Protein AF-A0A7W0CAI1-F1 (afdb_monomer)

Radius of gyration: 24.37 Å; Cα contacts (8 Å, |Δi|>4): 22; chains: 1; bounding box: 45×49×60 Å

Mea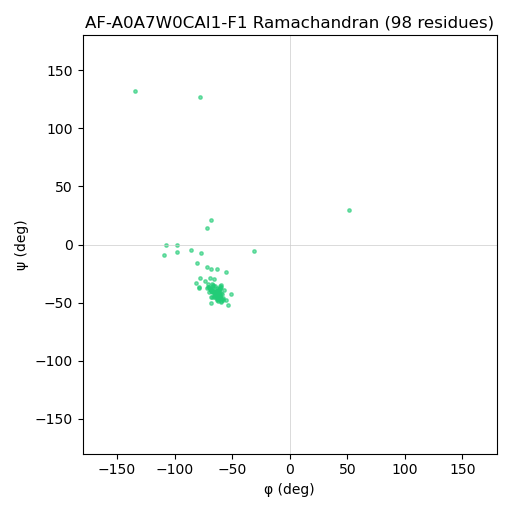n predicted aligned error: 16.18 Å

Structure (mmCIF, N/CA/C/O backbone):
data_AF-A0A7W0CAI1-F1
#
_entry.id   AF-A0A7W0CAI1-F1
#
loop_
_atom_site.group_PDB
_atom_site.id
_atom_site.type_symbol
_atom_site.label_atom_id
_atom_site.label_alt_id
_atom_site.label_comp_id
_atom_site.label_asym_id
_atom_site.label_entity_id
_atom_site.label_seq_id
_atom_site.pdbx_PDB_ins_code
_atom_site.Cartn_x
_atom_site.Cartn_y
_atom_site.Cartn_z
_atom_site.occupancy
_atom_site.B_iso_or_equiv
_atom_site.auth_seq_id
_atom_site.auth_comp_id
_atom_site.auth_asym_id
_atom_site.auth_atom_id
_atom_site.pdbx_PDB_model_num
ATOM 1 N N . MET A 1 1 ? 13.397 -21.579 -32.831 1.00 50.66 1 MET A N 1
ATOM 2 C CA . MET A 1 1 ? 12.556 -20.718 -31.961 1.00 50.66 1 MET A CA 1
ATOM 3 C C . MET A 1 1 ? 13.149 -20.378 -30.580 1.00 50.66 1 MET A C 1
ATOM 5 O O . MET A 1 1 ? 12.524 -19.613 -29.864 1.00 50.66 1 MET A O 1
ATOM 9 N N . LYS A 1 2 ? 14.339 -20.867 -30.179 1.00 55.28 2 LYS A N 1
ATOM 10 C CA . LYS A 1 2 ? 14.931 -20.545 -28.858 1.00 55.28 2 LYS A CA 1
ATOM 11 C C . LYS A 1 2 ? 15.589 -19.153 -28.768 1.00 55.28 2 LYS A C 1
ATOM 13 O O . LYS A 1 2 ? 15.579 -18.576 -27.690 1.00 55.28 2 LYS A O 1
ATOM 18 N N . ALA A 1 3 ? 16.097 -18.615 -29.882 1.00 59.16 3 ALA A N 1
ATOM 19 C CA . ALA A 1 3 ? 16.740 -17.295 -29.936 1.00 59.16 3 ALA A CA 1
ATOM 20 C C . ALA A 1 3 ? 15.800 -16.167 -29.467 1.00 59.16 3 ALA A C 1
ATOM 22 O O . ALA A 1 3 ? 16.122 -15.450 -28.530 1.00 59.16 3 ALA A O 1
ATOM 23 N N . ASN A 1 4 ? 14.566 -16.161 -29.979 1.00 78.31 4 ASN A N 1
ATOM 24 C CA . ASN A 1 4 ? 13.555 -15.151 -29.656 1.00 78.31 4 ASN A CA 1
ATOM 25 C C . ASN A 1 4 ? 13.184 -15.108 -28.156 1.00 78.31 4 ASN A C 1
ATOM 27 O O . ASN A 1 4 ? 12.954 -14.049 -27.585 1.00 78.31 4 ASN A O 1
ATOM 31 N N . ARG A 1 5 ? 13.162 -16.264 -27.470 1.00 84.44 5 ARG A N 1
ATOM 32 C CA . ARG A 1 5 ? 12.854 -16.316 -26.029 1.00 84.44 5 ARG A CA 1
ATOM 33 C C . ARG A 1 5 ? 13.977 -15.718 -25.180 1.00 84.44 5 ARG A C 1
ATOM 35 O O . ARG A 1 5 ? 13.686 -15.032 -24.208 1.00 84.44 5 ARG A O 1
ATOM 42 N N . ASN A 1 6 ? 15.232 -15.990 -25.529 1.00 86.19 6 ASN A N 1
ATOM 43 C CA . ASN A 1 6 ? 16.378 -15.436 -24.807 1.00 86.19 6 ASN A CA 1
ATOM 44 C C . ASN A 1 6 ? 16.530 -13.934 -25.077 1.00 86.19 6 ASN A C 1
ATOM 46 O O . ASN A 1 6 ? 16.829 -13.186 -24.156 1.00 86.19 6 ASN A O 1
ATOM 50 N N . GLU A 1 7 ? 16.247 -13.488 -26.301 1.00 87.69 7 GLU A N 1
ATOM 51 C CA . GLU A 1 7 ? 16.205 -12.067 -26.665 1.00 87.69 7 GLU A CA 1
ATOM 52 C C . GLU A 1 7 ? 15.135 -11.305 -25.867 1.00 87.69 7 GLU A C 1
ATOM 54 O O . GLU A 1 7 ? 15.428 -10.259 -25.297 1.00 87.69 7 GLU A O 1
ATOM 59 N N . LEU A 1 8 ? 13.929 -11.868 -25.725 1.00 88.31 8 LEU A N 1
ATOM 60 C CA . LEU A 1 8 ? 12.867 -11.306 -24.881 1.00 88.31 8 LEU A CA 1
ATOM 61 C C . LEU A 1 8 ? 13.264 -11.213 -23.402 1.00 88.31 8 LEU A C 1
ATOM 63 O O . LEU A 1 8 ? 12.991 -10.205 -22.755 1.00 88.31 8 LEU A O 1
ATOM 67 N N . ILE A 1 9 ? 13.907 -12.249 -22.859 1.00 92.56 9 ILE A N 1
ATOM 68 C CA . ILE A 1 9 ? 14.376 -12.247 -21.464 1.00 92.56 9 ILE A CA 1
ATOM 69 C C . ILE A 1 9 ? 15.443 -11.167 -21.259 1.00 92.56 9 ILE A C 1
ATOM 71 O O . ILE A 1 9 ? 15.395 -10.452 -20.260 1.00 92.56 9 ILE A O 1
ATOM 75 N N . ASN A 1 10 ? 16.362 -11.013 -22.213 1.00 92.25 10 ASN A N 1
ATOM 76 C CA . ASN A 1 10 ? 17.398 -9.987 -22.152 1.00 92.25 10 ASN A CA 1
ATOM 77 C C . ASN A 1 10 ? 16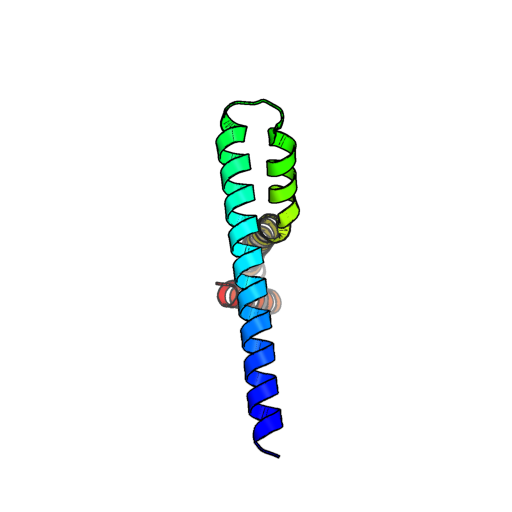.800 -8.577 -22.242 1.00 92.25 10 ASN A C 1
ATOM 79 O O . ASN A 1 10 ? 17.123 -7.745 -21.404 1.00 92.25 10 ASN A O 1
ATOM 83 N N . ALA A 1 11 ? 15.859 -8.334 -23.159 1.00 93.00 11 ALA A N 1
ATOM 84 C CA . ALA A 1 11 ? 15.190 -7.038 -23.294 1.00 93.00 11 ALA A CA 1
ATOM 85 C C . ALA A 1 11 ? 14.398 -6.644 -22.032 1.00 93.00 11 ALA A C 1
ATOM 87 O O . ALA A 1 11 ? 14.400 -5.486 -21.615 1.00 93.00 11 ALA A O 1
ATOM 88 N N . VAL A 1 12 ? 13.742 -7.611 -21.379 1.00 93.69 12 VAL A N 1
ATOM 89 C CA . VAL A 1 12 ? 13.091 -7.377 -20.079 1.00 93.69 12 VAL A CA 1
ATOM 90 C C . VAL A 1 12 ? 14.132 -7.096 -18.995 1.00 93.69 12 VAL A C 1
ATOM 92 O O . VAL A 1 12 ? 13.924 -6.201 -18.182 1.00 93.69 12 VAL A O 1
ATOM 95 N N . GLY A 1 13 ? 15.253 -7.823 -18.988 1.00 94.19 13 GLY A N 1
ATOM 96 C CA . GLY A 1 13 ? 16.363 -7.583 -18.066 1.00 94.19 13 GLY A CA 1
ATOM 97 C C . GLY A 1 13 ? 16.933 -6.168 -18.183 1.00 94.19 13 GLY A C 1
ATOM 98 O O . GLY A 1 13 ? 17.086 -5.487 -17.171 1.00 94.19 13 GLY A O 1
ATOM 99 N N . GLU A 1 14 ? 17.158 -5.701 -19.410 1.00 94.81 14 GLU A N 1
ATOM 100 C CA . GLU A 1 14 ? 17.619 -4.340 -19.711 1.00 94.81 14 GLU A CA 1
ATOM 101 C C . GLU A 1 14 ? 16.599 -3.292 -19.251 1.00 94.81 14 GLU A C 1
ATOM 103 O O . GLU A 1 14 ? 16.954 -2.364 -18.527 1.00 94.81 14 GLU A O 1
ATOM 108 N N . SER A 1 15 ? 15.313 -3.488 -19.556 1.00 92.31 15 SER A N 1
ATOM 109 C CA . SER A 1 15 ? 14.251 -2.574 -19.118 1.00 92.31 15 SER A CA 1
ATOM 110 C C . SER A 1 15 ? 14.141 -2.492 -17.591 1.00 92.31 15 SER A C 1
ATOM 112 O O . SER A 1 15 ? 14.002 -1.406 -17.025 1.00 92.31 15 SER A O 1
ATOM 114 N N . VAL A 1 16 ? 14.250 -3.626 -16.894 1.00 95.38 16 VAL A N 1
ATOM 115 C CA . VAL A 1 16 ? 14.253 -3.660 -15.424 1.00 95.38 16 VAL A CA 1
ATOM 116 C C . VAL A 1 16 ? 15.471 -2.924 -14.868 1.00 95.38 16 VAL A C 1
ATOM 118 O O . VAL A 1 16 ? 15.335 -2.170 -13.903 1.00 95.38 16 VAL A O 1
ATOM 121 N N . GLN A 1 17 ? 16.644 -3.096 -15.476 1.00 94.69 17 GLN A N 1
ATOM 122 C CA . GLN A 1 17 ? 17.870 -2.424 -15.051 1.00 94.69 17 GLN A CA 1
ATOM 123 C C . GLN A 1 17 ? 17.800 -0.904 -15.270 1.00 94.69 17 GLN A C 1
ATOM 125 O O . GLN A 1 17 ? 18.209 -0.130 -14.400 1.00 94.69 17 GLN A O 1
ATOM 130 N N . GLU A 1 18 ? 17.232 -0.461 -16.390 1.00 91.31 18 GLU A N 1
ATOM 131 C CA . GLU A 1 18 ? 16.974 0.956 -16.657 1.00 91.31 18 GLU A CA 1
ATOM 132 C C . GLU A 1 18 ? 16.009 1.554 -15.630 1.00 91.31 18 GLU A C 1
ATOM 134 O O . GLU A 1 18 ? 16.292 2.607 -15.051 1.00 91.31 18 GLU A O 1
ATOM 139 N N . LEU A 1 19 ? 14.910 0.855 -15.332 1.00 93.56 19 LEU A N 1
ATOM 140 C CA . LEU A 1 19 ? 13.950 1.279 -14.314 1.00 93.56 19 LEU A CA 1
ATOM 141 C C . LEU A 1 19 ? 14.599 1.385 -12.931 1.00 93.56 19 LEU A C 1
ATOM 143 O O . LEU A 1 19 ? 14.393 2.384 -12.239 1.00 93.56 19 LEU A O 1
ATOM 147 N N . GLN A 1 20 ? 15.420 0.406 -12.541 1.00 92.31 20 GLN A N 1
ATOM 148 C CA . GLN A 1 20 ? 16.175 0.449 -11.285 1.00 92.31 20 GLN A CA 1
ATOM 149 C C . GLN A 1 20 ? 17.102 1.669 -11.230 1.00 92.31 20 GLN A C 1
ATOM 151 O O . GLN A 1 20 ? 17.064 2.428 -10.262 1.00 92.31 20 GLN A O 1
ATOM 156 N N . CYS A 1 21 ? 17.856 1.931 -12.300 1.00 89.75 21 CYS A N 1
ATOM 157 C CA . CYS A 1 21 ? 18.741 3.093 -12.385 1.00 89.75 21 CYS A CA 1
ATOM 158 C C . CYS A 1 21 ? 17.969 4.421 -12.277 1.00 89.75 21 CYS A C 1
ATOM 160 O O . CYS A 1 21 ? 18.382 5.343 -11.562 1.00 89.75 21 CYS A O 1
ATOM 162 N N . CYS A 1 22 ? 16.816 4.517 -12.943 1.00 88.56 22 CYS A N 1
ATOM 163 C CA . CYS A 1 22 ? 15.924 5.669 -12.852 1.00 88.56 22 CYS A CA 1
ATOM 164 C C . CYS A 1 22 ? 15.413 5.889 -11.422 1.00 88.56 22 CYS A C 1
ATOM 166 O O . CYS A 1 22 ? 15.450 7.022 -10.929 1.00 88.56 22 CYS A O 1
ATOM 168 N N . ILE A 1 23 ? 14.984 4.824 -10.742 1.00 88.75 23 ILE A N 1
ATOM 169 C CA . ILE A 1 23 ? 14.521 4.874 -9.349 1.00 88.75 23 ILE A CA 1
ATOM 170 C C . ILE A 1 23 ? 15.653 5.330 -8.424 1.00 88.75 23 ILE A C 1
ATOM 172 O O . ILE A 1 23 ? 15.460 6.251 -7.629 1.00 88.75 23 ILE A O 1
ATOM 176 N N . ASP A 1 24 ? 16.851 4.765 -8.564 1.00 85.25 24 ASP A N 1
ATOM 177 C CA . ASP A 1 24 ? 18.007 5.120 -7.734 1.00 85.25 24 ASP A CA 1
ATOM 178 C C . ASP A 1 24 ? 18.458 6.566 -7.944 1.00 85.25 24 ASP A C 1
ATOM 180 O O . ASP A 1 24 ? 18.874 7.256 -7.005 1.00 85.25 24 ASP A O 1
ATOM 184 N N . ARG A 1 25 ? 18.366 7.066 -9.178 1.00 83.44 25 ARG A N 1
ATOM 185 C CA . ARG A 1 25 ? 18.600 8.480 -9.479 1.00 83.44 25 ARG A CA 1
ATOM 186 C C . ARG A 1 25 ? 17.557 9.360 -8.801 1.00 83.44 25 ARG A C 1
ATOM 188 O O . ARG A 1 25 ? 17.928 10.356 -8.183 1.00 83.44 25 ARG A O 1
ATOM 195 N N . HIS A 1 26 ? 16.279 8.998 -8.886 1.00 84.81 26 HIS A N 1
ATOM 196 C CA . HIS A 1 26 ? 15.212 9.761 -8.247 1.00 84.81 26 HIS A CA 1
ATOM 197 C C . HIS A 1 26 ? 15.374 9.777 -6.723 1.00 84.81 26 HIS A C 1
ATOM 199 O O . HIS A 1 26 ? 15.322 10.842 -6.113 1.00 84.81 26 HIS A O 1
ATOM 205 N N . ARG A 1 27 ? 15.697 8.628 -6.116 1.00 81.25 27 ARG A N 1
ATOM 206 C CA . ARG A 1 27 ? 15.996 8.506 -4.683 1.00 81.25 27 ARG A CA 1
ATOM 207 C C . ARG A 1 27 ? 17.124 9.446 -4.256 1.00 81.25 27 ARG A C 1
ATOM 209 O O . ARG A 1 27 ? 16.975 10.152 -3.263 1.00 81.25 27 ARG A O 1
ATOM 216 N N . ARG A 1 28 ? 18.233 9.482 -5.003 1.00 77.44 28 ARG A N 1
ATOM 217 C CA . ARG A 1 28 ? 19.370 10.374 -4.710 1.00 77.44 28 ARG A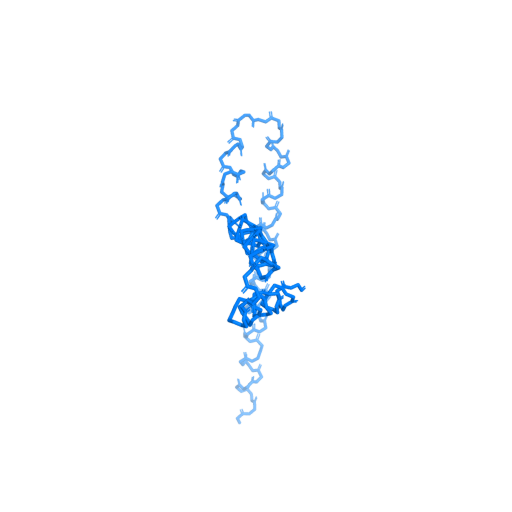 CA 1
ATOM 218 C C . ARG A 1 28 ? 19.011 11.850 -4.853 1.00 77.44 28 ARG A C 1
ATOM 220 O O . ARG A 1 28 ? 19.412 12.644 -4.012 1.00 77.44 28 ARG A O 1
ATOM 227 N N . LEU A 1 29 ? 18.244 12.213 -5.882 1.00 80.62 29 LEU A N 1
ATOM 228 C CA . LEU A 1 29 ? 17.776 13.589 -6.070 1.00 80.62 29 LEU A CA 1
ATOM 229 C C . LEU A 1 29 ? 16.864 14.032 -4.924 1.00 80.62 29 LEU A C 1
ATOM 231 O O . LEU A 1 29 ? 17.060 15.112 -4.380 1.00 80.62 29 LEU A O 1
ATOM 235 N N . VAL A 1 30 ? 15.913 13.186 -4.522 1.00 82.38 30 VAL A N 1
ATOM 236 C CA . VAL A 1 30 ? 15.024 13.469 -3.388 1.00 82.38 30 VAL A CA 1
ATOM 237 C C . VAL A 1 30 ? 15.824 13.601 -2.092 1.00 82.38 30 VAL A C 1
ATOM 239 O O . VAL A 1 30 ? 15.615 14.565 -1.364 1.00 82.38 30 VAL A O 1
ATOM 242 N N . ALA A 1 31 ? 16.780 12.704 -1.826 1.00 78.94 31 ALA A N 1
ATOM 243 C CA . ALA A 1 31 ? 17.648 12.801 -0.651 1.00 78.94 31 ALA A CA 1
ATOM 244 C C . ALA A 1 31 ? 18.454 14.111 -0.636 1.00 78.94 31 ALA A C 1
ATOM 246 O O . ALA A 1 31 ? 18.407 14.839 0.349 1.00 78.94 31 ALA A O 1
ATOM 247 N N . ALA A 1 32 ? 19.096 14.471 -1.751 1.00 74.56 32 ALA A N 1
ATOM 248 C CA . ALA A 1 32 ? 19.868 15.708 -1.860 1.00 74.56 32 ALA A CA 1
ATOM 249 C C . ALA A 1 32 ? 19.001 16.969 -1.692 1.00 74.56 32 ALA A C 1
ATOM 251 O O . ALA A 1 32 ? 19.435 17.939 -1.075 1.00 74.56 32 ALA A O 1
ATOM 252 N N . VAL A 1 33 ? 17.770 16.967 -2.215 1.00 74.00 33 VAL A N 1
ATOM 253 C CA . VAL A 1 33 ? 16.815 18.075 -2.040 1.00 74.00 33 VAL A CA 1
ATOM 254 C C . VAL A 1 33 ? 16.344 18.182 -0.589 1.00 74.00 33 VAL A C 1
ATOM 256 O O . VAL A 1 33 ? 16.208 19.292 -0.079 1.00 74.00 33 VAL A O 1
ATOM 259 N N . LEU A 1 34 ? 16.116 17.055 0.090 1.00 73.00 34 LEU A N 1
ATOM 260 C CA . LEU A 1 34 ? 15.749 17.039 1.508 1.00 73.00 34 LEU A CA 1
ATOM 261 C C . LEU A 1 34 ? 16.911 17.503 2.401 1.00 73.00 34 LEU A C 1
ATOM 263 O O . LEU A 1 34 ? 16.685 18.282 3.323 1.00 73.00 34 LEU A O 1
ATOM 267 N N . GLU A 1 35 ? 18.145 17.095 2.099 1.00 70.31 35 GLU A N 1
ATOM 268 C CA . GLU A 1 35 ? 19.356 17.512 2.822 1.00 70.31 35 GLU A CA 1
ATOM 269 C C . GLU A 1 35 ? 19.660 19.005 2.627 1.00 70.31 35 GLU A C 1
ATOM 271 O O . GLU A 1 35 ? 19.890 19.721 3.598 1.00 70.31 35 GLU A O 1
ATOM 276 N N . GLN A 1 36 ? 19.585 19.517 1.393 1.00 63.50 36 GLN A N 1
ATOM 277 C CA . GLN A 1 36 ? 19.766 20.951 1.104 1.00 63.50 36 GLN A CA 1
ATOM 278 C C . GLN A 1 36 ? 18.588 21.809 1.586 1.00 63.50 36 GLN A C 1
ATOM 280 O O . GLN A 1 36 ? 18.704 23.029 1.728 1.00 63.50 36 GLN A O 1
ATOM 285 N N . GLY A 1 37 ? 17.439 21.176 1.809 1.00 56.97 37 GLY A N 1
ATOM 286 C CA . GLY A 1 37 ? 16.212 21.799 2.267 1.00 56.97 37 GLY A CA 1
ATOM 287 C C . GLY A 1 37 ? 16.126 22.054 3.763 1.00 56.97 37 GLY A C 1
ATOM 288 O O . GLY A 1 37 ? 15.294 22.856 4.182 1.00 56.97 37 GLY A O 1
ATOM 289 N N . ALA A 1 38 ? 16.995 21.419 4.554 1.00 53.34 38 ALA A N 1
ATOM 290 C CA . ALA A 1 38 ? 17.082 21.646 5.994 1.00 53.34 38 ALA A CA 1
ATOM 291 C C . ALA A 1 38 ? 17.497 23.091 6.348 1.00 53.34 38 ALA A C 1
ATOM 293 O O . ALA A 1 38 ? 17.169 23.558 7.434 1.00 53.34 38 ALA A O 1
ATOM 294 N N . ASP A 1 39 ? 18.131 23.815 5.415 1.00 54.53 39 ASP A N 1
ATOM 295 C CA . ASP A 1 39 ? 18.643 25.181 5.617 1.00 54.53 39 ASP A CA 1
ATOM 296 C C . ASP A 1 39 ? 17.832 26.287 4.904 1.00 54.53 39 ASP A C 1
ATOM 298 O O . ASP A 1 39 ? 18.176 27.468 5.006 1.00 54.53 39 ASP A O 1
ATOM 302 N N . LYS A 1 40 ? 16.754 25.966 4.163 1.00 56.44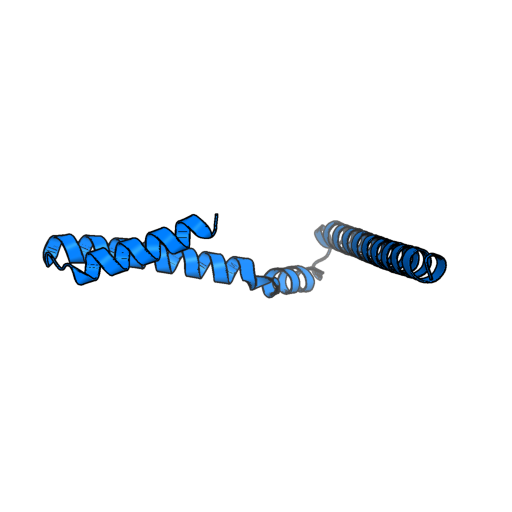 40 LYS A N 1
ATOM 303 C CA . LYS A 1 40 ? 15.970 26.973 3.408 1.00 56.44 40 LYS A CA 1
ATOM 304 C C . LYS A 1 40 ? 14.448 26.815 3.573 1.00 56.44 40 LYS A C 1
ATOM 306 O O . LYS A 1 40 ? 13.913 25.737 3.319 1.00 56.44 40 LYS A O 1
ATOM 311 N N . PRO A 1 41 ? 13.698 27.902 3.855 1.00 53.59 41 PRO A N 1
ATOM 312 C CA . PRO A 1 41 ? 12.270 27.861 4.216 1.00 53.59 41 PRO A CA 1
ATOM 313 C C . PRO A 1 41 ? 11.286 27.508 3.073 1.00 53.59 41 PRO A C 1
ATOM 315 O O . PRO A 1 41 ? 10.082 27.689 3.221 1.00 53.59 41 PRO A O 1
ATOM 318 N N . GLY A 1 42 ? 11.755 26.985 1.933 1.00 57.03 42 GLY A N 1
ATOM 319 C CA . GLY A 1 42 ? 10.918 26.603 0.782 1.00 57.03 42 GLY A CA 1
ATOM 320 C C . GLY A 1 42 ? 10.554 25.112 0.696 1.00 57.03 42 GLY A C 1
ATOM 321 O O . GLY A 1 42 ? 9.758 24.722 -0.157 1.00 57.03 42 GLY A O 1
ATOM 322 N N . VAL A 1 43 ? 11.118 24.261 1.561 1.00 53.88 43 VAL A N 1
ATOM 323 C CA . VAL A 1 43 ? 11.038 22.786 1.435 1.00 53.88 43 VAL A CA 1
ATOM 324 C C . VAL A 1 43 ? 9.777 22.173 2.057 1.00 53.88 43 VAL A C 1
ATOM 326 O O . VAL A 1 43 ? 9.464 21.006 1.819 1.00 53.88 43 VAL A O 1
ATOM 329 N N . GLY A 1 44 ? 8.946 22.985 2.719 1.00 54.62 44 GLY A N 1
ATOM 330 C CA . GLY A 1 44 ? 7.625 22.564 3.204 1.00 54.62 44 GLY A CA 1
ATOM 331 C C . GLY A 1 44 ? 6.704 21.995 2.109 1.00 54.62 44 GLY A C 1
ATOM 332 O O . GLY A 1 44 ? 5.839 21.172 2.400 1.00 54.62 44 GLY A O 1
ATOM 333 N N . HIS A 1 45 ? 6.919 22.352 0.836 1.00 55.91 45 HIS A N 1
ATOM 334 C CA . HIS A 1 45 ? 6.147 21.813 -0.290 1.00 55.91 45 HIS A CA 1
ATOM 335 C C . HIS A 1 45 ? 6.453 20.341 -0.611 1.00 55.91 45 HIS A C 1
ATOM 337 O O . HIS A 1 45 ? 5.539 19.605 -0.982 1.00 55.91 45 HIS A O 1
ATOM 343 N N . PHE A 1 46 ? 7.697 19.887 -0.435 1.00 56.19 46 PHE A N 1
ATOM 344 C CA . PHE A 1 46 ? 8.067 18.488 -0.685 1.00 56.19 46 PHE A CA 1
ATOM 345 C C . PHE A 1 46 ? 7.651 17.574 0.464 1.00 56.19 46 PHE A C 1
ATOM 347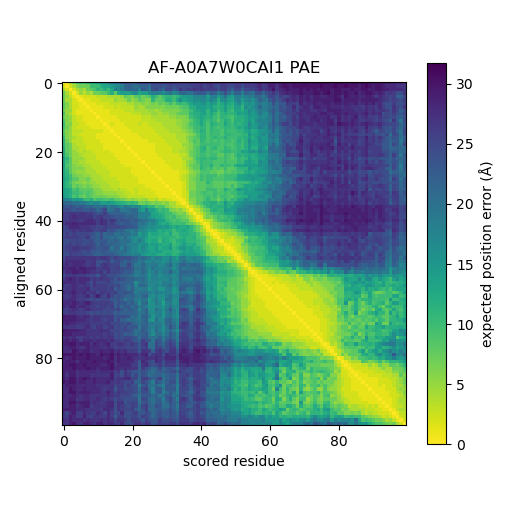 O O . PHE A 1 46 ? 7.147 16.481 0.212 1.00 56.19 46 PHE A O 1
ATOM 354 N N . SER A 1 47 ? 7.753 18.046 1.710 1.00 55.19 47 SER A N 1
ATOM 355 C CA . SER A 1 47 ? 7.183 17.337 2.862 1.00 55.19 47 SER A CA 1
ATOM 356 C C . SER A 1 47 ? 5.680 17.116 2.690 1.00 55.19 47 SER A C 1
ATOM 358 O O . SER A 1 47 ? 5.195 16.019 2.943 1.00 55.19 47 SER A O 1
ATOM 360 N N . ARG A 1 48 ? 4.951 18.097 2.141 1.00 54.75 48 ARG A N 1
ATOM 361 C CA . ARG A 1 48 ? 3.519 17.959 1.833 1.00 54.75 48 ARG A CA 1
ATOM 362 C C . ARG A 1 48 ? 3.233 16.944 0.719 1.00 54.75 48 ARG A C 1
ATOM 364 O O . ARG A 1 48 ? 2.226 16.251 0.776 1.00 54.75 48 ARG A O 1
ATOM 371 N N . LEU A 1 49 ? 4.103 16.823 -0.286 1.00 54.78 49 LEU A N 1
ATOM 372 C CA . LEU A 1 49 ? 3.988 15.783 -1.322 1.00 54.78 49 LEU A CA 1
ATOM 373 C C . LEU A 1 49 ? 4.282 14.381 -0.762 1.00 54.78 49 LEU A C 1
ATOM 375 O O . LEU A 1 49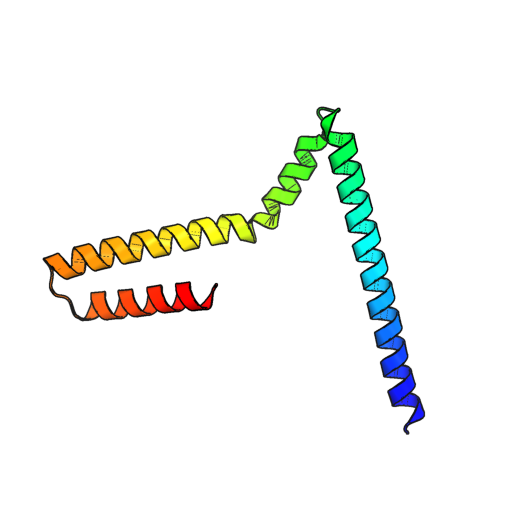 ? 3.606 13.420 -1.124 1.00 54.78 49 LEU A O 1
ATOM 379 N N . LEU A 1 50 ? 5.230 14.265 0.172 1.00 56.00 50 LEU A N 1
ATOM 380 C CA . LEU A 1 50 ? 5.472 13.031 0.927 1.00 56.00 50 LEU A CA 1
ATOM 381 C C . LEU A 1 50 ? 4.297 12.690 1.856 1.00 56.00 50 LEU A C 1
ATOM 383 O O . LEU A 1 50 ? 3.930 11.524 1.969 1.00 56.00 50 LEU A O 1
ATOM 387 N N . GLU A 1 51 ? 3.640 13.689 2.447 1.00 53.69 51 GLU A N 1
ATOM 388 C CA . GLU A 1 51 ? 2.380 13.501 3.173 1.00 53.69 51 GLU A CA 1
ATOM 389 C C . GLU A 1 51 ? 1.233 13.059 2.255 1.00 53.69 51 GLU A C 1
ATOM 391 O O . GLU A 1 51 ? 0.367 12.316 2.704 1.00 53.69 51 GLU A O 1
ATOM 396 N N . VAL A 1 52 ? 1.226 13.433 0.967 1.00 52.06 52 VAL A N 1
ATOM 397 C CA . VAL A 1 52 ? 0.242 12.952 -0.028 1.00 52.06 52 VAL A CA 1
ATOM 398 C C . VAL A 1 52 ? 0.425 11.462 -0.351 1.00 52.06 52 VAL A C 1
ATOM 400 O O . VAL A 1 52 ? -0.572 10.796 -0.639 1.00 52.06 52 VAL A O 1
ATOM 403 N N . HIS A 1 53 ? 1.601 10.866 -0.099 1.00 52.53 53 HIS A N 1
ATOM 404 C CA . HIS A 1 53 ? 1.744 9.403 0.063 1.00 52.53 53 HIS A CA 1
ATOM 405 C C . HIS A 1 53 ? 1.067 8.8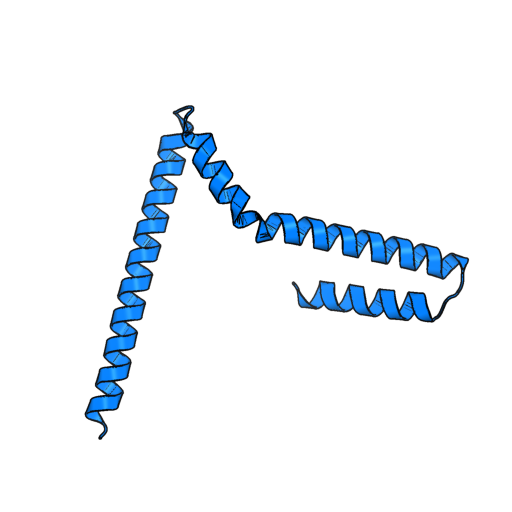62 1.354 1.00 52.53 53 HIS A C 1
ATOM 407 O O . HIS A 1 53 ? 1.345 7.757 1.822 1.00 52.53 53 HIS A O 1
ATOM 413 N N . SER A 1 54 ? 0.117 9.636 1.885 1.00 52.53 54 SER A N 1
ATOM 414 C CA . SER A 1 54 ? -0.992 9.405 2.818 1.00 52.53 54 SER A CA 1
ATOM 415 C C . SER A 1 54 ? -1.667 8.034 2.838 1.00 52.53 54 SER A C 1
ATOM 417 O O . SER A 1 54 ? -2.487 7.825 3.733 1.00 52.53 54 SER A O 1
ATOM 419 N N . SER A 1 55 ? -1.338 7.087 1.948 1.00 56.88 55 SER A N 1
ATOM 420 C CA . SER A 1 55 ? -1.775 5.692 2.105 1.00 56.88 55 SER A CA 1
ATOM 421 C C . SER A 1 55 ? -1.425 5.211 3.509 1.00 56.88 55 SER A C 1
ATOM 423 O O . SER A 1 55 ? -2.292 4.717 4.217 1.00 56.88 55 SER A O 1
ATOM 425 N N . ARG A 1 56 ? -0.222 5.546 3.994 1.00 62.62 56 ARG A N 1
ATOM 426 C CA . ARG A 1 56 ? 0.252 5.131 5.319 1.00 62.62 56 ARG A CA 1
ATOM 427 C C . ARG A 1 56 ? -0.497 5.788 6.485 1.00 62.62 56 ARG A C 1
ATOM 429 O O . ARG A 1 56 ? -0.751 5.133 7.489 1.00 62.62 56 ARG A O 1
ATOM 436 N N . GLU A 1 57 ? -0.869 7.064 6.381 1.00 65.06 57 GLU A N 1
ATOM 437 C CA . GLU A 1 57 ? -1.615 7.763 7.444 1.00 65.06 57 GLU A CA 1
ATOM 438 C C . GLU A 1 57 ? -3.105 7.409 7.434 1.00 65.06 57 GLU A C 1
ATOM 440 O O . GLU A 1 57 ? -3.717 7.233 8.489 1.00 65.06 57 GLU A O 1
ATOM 445 N N . ARG A 1 58 ? -3.693 7.229 6.248 1.00 68.69 58 ARG A N 1
ATOM 446 C CA . ARG A 1 58 ? -5.058 6.723 6.093 1.00 68.69 58 ARG A CA 1
ATOM 447 C C . ARG A 1 58 ? -5.168 5.283 6.593 1.00 68.69 58 ARG A C 1
ATOM 449 O O . ARG A 1 58 ? -6.114 4.974 7.311 1.00 68.69 58 ARG A O 1
ATOM 456 N N . GLU A 1 59 ? -4.196 4.434 6.271 1.00 74.69 59 GLU A N 1
ATOM 457 C CA . GLU A 1 59 ? -4.099 3.060 6.774 1.00 74.69 59 GLU A CA 1
ATOM 458 C C . GLU A 1 59 ? -3.931 3.029 8.290 1.00 74.69 59 GLU A C 1
ATOM 460 O O . GLU A 1 59 ? -4.647 2.287 8.954 1.00 74.69 59 GLU A O 1
ATOM 465 N N . LYS A 1 60 ? -3.066 3.872 8.869 1.00 76.50 60 LYS A N 1
ATOM 466 C CA . LYS A 1 60 ? -2.941 3.987 10.331 1.00 76.50 60 LYS A CA 1
ATOM 467 C C . LYS A 1 60 ? -4.254 4.404 10.986 1.00 76.50 60 LYS A C 1
ATOM 469 O O . LYS A 1 60 ? -4.680 3.745 11.928 1.00 76.50 60 LYS A O 1
ATOM 474 N N . LYS A 1 61 ? -4.913 5.454 10.482 1.00 76.62 61 LYS A N 1
ATOM 475 C CA . LYS A 1 61 ? -6.209 5.917 11.011 1.00 76.62 61 LYS A CA 1
ATOM 476 C C . LYS A 1 61 ? -7.278 4.833 10.915 1.00 76.62 61 LYS A C 1
ATOM 478 O O . LYS A 1 61 ? -8.019 4.631 11.870 1.00 76.62 61 LYS A O 1
ATOM 483 N N . LEU A 1 62 ? -7.324 4.106 9.799 1.00 80.12 62 LEU A N 1
ATOM 484 C CA . LEU A 1 62 ? -8.229 2.975 9.623 1.00 80.12 62 LEU A CA 1
ATOM 485 C C . LEU A 1 62 ? -7.900 1.833 10.598 1.00 80.12 62 LEU A C 1
ATOM 487 O O . LEU A 1 62 ? -8.802 1.304 11.238 1.00 80.12 62 LEU A O 1
ATOM 491 N N . LYS A 1 63 ? -6.615 1.499 10.776 1.00 82.06 63 LYS A N 1
ATOM 492 C CA . LYS A 1 63 ? -6.147 0.475 11.724 1.00 82.06 63 LYS A CA 1
ATOM 493 C C . LYS A 1 63 ? -6.521 0.826 13.166 1.00 82.06 63 LYS A C 1
ATOM 495 O O . LYS A 1 63 ? -6.863 -0.072 13.932 1.00 82.06 63 LYS A O 1
ATOM 500 N N . THR A 1 64 ? -6.443 2.102 13.539 1.00 81.12 64 THR A N 1
ATOM 501 C CA . THR A 1 64 ? -6.874 2.591 14.856 1.00 81.12 64 THR A CA 1
ATOM 502 C C . THR A 1 64 ? -8.391 2.501 14.999 1.00 81.12 64 THR A C 1
ATOM 504 O O . THR A 1 64 ? -8.859 1.842 15.915 1.00 81.12 64 THR A O 1
ATOM 507 N N . ALA A 1 65 ? -9.159 3.017 14.036 1.00 76.75 65 ALA A N 1
ATOM 508 C CA . ALA A 1 65 ? -10.622 2.969 14.087 1.00 76.75 65 ALA A CA 1
ATOM 509 C C . ALA A 1 65 ? -11.182 1.533 14.150 1.00 76.75 65 ALA A C 1
ATOM 511 O O . ALA A 1 65 ? -12.164 1.280 14.842 1.00 76.75 65 ALA A O 1
ATOM 512 N N . ILE A 1 66 ? -10.554 0.575 13.456 1.00 83.94 66 ILE A N 1
ATOM 513 C CA . ILE A 1 66 ? -10.941 -0.841 13.538 1.00 83.94 66 ILE A CA 1
ATOM 514 C C . ILE A 1 66 ? -10.614 -1.421 14.921 1.00 83.94 66 ILE A C 1
ATOM 516 O O . ILE A 1 66 ? -11.407 -2.200 15.445 1.00 83.94 66 ILE A O 1
ATOM 520 N N . ARG A 1 67 ? -9.475 -1.055 15.525 1.00 81.3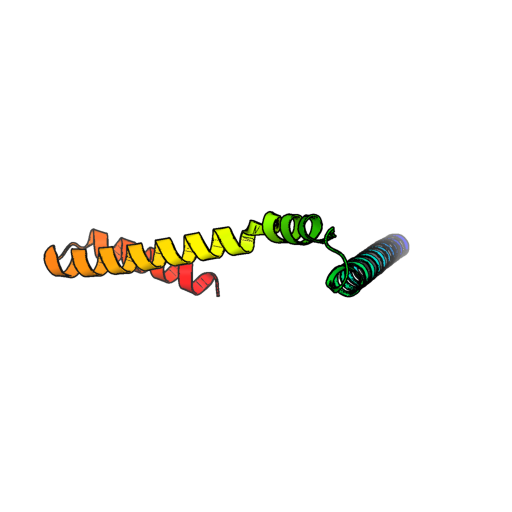1 67 ARG A N 1
ATOM 521 C CA . ARG A 1 67 ? -9.129 -1.484 16.890 1.00 81.31 67 ARG A CA 1
ATOM 522 C C . ARG A 1 67 ? -10.119 -0.948 17.919 1.00 81.31 67 ARG A C 1
ATOM 524 O O . ARG A 1 67 ? -10.631 -1.744 18.700 1.00 81.31 67 ARG A O 1
ATOM 531 N N . ASP A 1 68 ? -10.437 0.339 17.852 1.00 77.88 68 ASP A N 1
ATOM 532 C CA . ASP A 1 68 ? -11.397 0.977 18.758 1.00 77.88 68 ASP A CA 1
ATOM 533 C C . ASP A 1 68 ? -12.783 0.325 18.615 1.00 77.88 68 ASP A C 1
ATOM 535 O O . ASP A 1 68 ? -13.404 -0.070 19.598 1.00 77.88 68 ASP A O 1
ATOM 539 N N . ALA A 1 69 ? -13.224 0.068 17.376 1.00 80.69 69 ALA A N 1
ATOM 540 C CA . ALA A 1 69 ? -14.474 -0.643 17.125 1.00 80.69 69 ALA A CA 1
ATOM 541 C C . ALA A 1 69 ? -14.472 -2.075 17.692 1.00 80.69 69 ALA A C 1
ATOM 543 O O . ALA A 1 69 ? -15.487 -2.530 18.213 1.00 80.69 69 ALA A O 1
ATOM 544 N N . ILE A 1 70 ? -13.359 -2.811 17.614 1.00 80.69 70 ILE A N 1
ATOM 545 C CA . ILE A 1 70 ? -13.237 -4.146 18.230 1.00 80.69 70 ILE A CA 1
ATOM 546 C C . ILE A 1 70 ? -13.396 -4.062 19.753 1.00 80.69 70 ILE A C 1
ATOM 548 O O . ILE A 1 70 ? -14.044 -4.934 20.338 1.00 80.69 70 ILE A O 1
ATOM 552 N N . GLU A 1 71 ? -12.818 -3.044 20.388 1.00 79.19 71 GLU A N 1
ATOM 553 C CA . GLU A 1 71 ? -12.893 -2.842 21.836 1.00 79.19 71 GLU A CA 1
ATOM 554 C C . GLU A 1 71 ? -14.316 -2.481 22.285 1.00 79.19 71 GLU A C 1
ATOM 556 O O . GLU A 1 71 ? -14.861 -3.128 23.187 1.00 79.19 71 GLU A O 1
ATOM 561 N N . ASP A 1 72 ? -14.976 -1.564 21.576 1.00 76.06 72 ASP A N 1
ATOM 562 C CA . ASP A 1 72 ? -16.381 -1.209 21.806 1.00 76.06 72 ASP A CA 1
ATOM 563 C C . ASP A 1 72 ? -17.322 -2.405 21.599 1.00 76.06 72 ASP A C 1
ATOM 565 O O . ASP A 1 72 ? -18.273 -2.611 22.366 1.00 76.06 72 ASP A O 1
ATOM 569 N N . LEU A 1 73 ? -17.053 -3.241 20.588 1.00 80.12 73 LEU A N 1
ATOM 570 C CA . LEU A 1 73 ? -17.797 -4.479 20.343 1.00 80.12 73 LEU A CA 1
ATOM 571 C C . LEU A 1 73 ? -17.583 -5.504 21.463 1.00 80.12 73 LEU A C 1
ATOM 573 O O . LEU A 1 73 ? -18.537 -6.181 21.847 1.00 80.12 73 LEU A O 1
ATOM 577 N N . GLU A 1 74 ? -16.374 -5.624 22.016 1.00 73.38 74 GLU A N 1
ATOM 578 C CA . GLU A 1 74 ? -16.090 -6.512 23.151 1.00 73.38 74 GLU A CA 1
ATOM 579 C C . GLU A 1 74 ? -16.785 -6.023 24.429 1.00 73.38 74 GLU A C 1
ATOM 581 O O . GLU A 1 74 ? -17.386 -6.819 25.160 1.00 73.38 74 GLU A O 1
ATOM 586 N N . GLN A 1 75 ? -16.781 -4.713 24.675 1.00 71.19 75 GLN A N 1
ATOM 587 C CA . GLN A 1 75 ? -17.478 -4.114 25.809 1.00 71.19 75 GLN A CA 1
ATOM 588 C C . GLN A 1 75 ? -19.002 -4.255 25.672 1.00 71.19 75 GLN A C 1
ATOM 590 O O . GLN A 1 75 ? -19.682 -4.627 26.632 1.00 71.19 75 GLN A O 1
ATOM 595 N N . SER A 1 76 ? -19.530 -4.084 24.458 1.00 71.06 76 SER A N 1
ATOM 596 C CA . SER A 1 76 ? -20.941 -4.327 24.129 1.00 71.06 76 SER A CA 1
ATOM 597 C C . SER A 1 76 ? -21.310 -5.812 24.207 1.00 71.06 76 SER A C 1
ATOM 599 O O . SER A 1 76 ? -22.411 -6.178 24.615 1.00 71.06 76 SER A O 1
ATOM 601 N N . ARG A 1 77 ? -20.392 -6.724 23.872 1.00 72.25 77 ARG A N 1
ATOM 602 C CA . ARG A 1 77 ? -20.606 -8.167 24.042 1.00 72.25 77 ARG A CA 1
ATOM 603 C C . ARG A 1 77 ? -20.758 -8.531 25.516 1.00 72.25 77 ARG A C 1
ATOM 605 O O . ARG A 1 77 ? -21.647 -9.318 25.841 1.00 72.25 77 ARG A O 1
ATOM 612 N N . LYS A 1 78 ? -19.922 -7.975 26.400 1.00 69.00 78 LYS A N 1
ATOM 613 C CA . LYS A 1 78 ? -20.003 -8.226 27.851 1.00 69.00 78 LYS A CA 1
ATOM 614 C C . LYS A 1 78 ? -21.346 -7.782 28.434 1.00 69.00 78 LYS A C 1
ATOM 616 O O . LYS A 1 78 ? -21.886 -8.489 29.281 1.00 69.00 78 LYS A O 1
ATOM 621 N N . SER A 1 79 ? -21.899 -6.666 27.958 1.00 63.53 79 SER A N 1
ATOM 622 C CA . SER A 1 79 ? -23.186 -6.140 28.429 1.00 63.53 79 SER A CA 1
ATOM 623 C C . SER A 1 79 ? -24.408 -6.818 27.793 1.00 63.53 79 SER A C 1
ATOM 625 O O . SER A 1 79 ? -25.406 -7.010 28.483 1.00 63.53 79 SER A O 1
ATOM 627 N N . PHE A 1 80 ? -24.336 -7.248 26.526 1.00 65.19 80 PHE A N 1
ATOM 628 C CA . PHE A 1 80 ? -25.494 -7.788 25.790 1.00 65.19 80 PHE A CA 1
ATOM 629 C C . PHE A 1 80 ? -25.464 -9.306 25.515 1.00 65.19 80 PHE A C 1
ATOM 631 O O . PHE A 1 80 ? -26.458 -9.855 25.045 1.00 65.19 80 PHE A O 1
ATOM 638 N N . LYS A 1 81 ? -24.351 -10.013 25.775 1.00 68.50 81 LYS A N 1
ATOM 639 C CA . LYS A 1 81 ? -24.145 -11.452 25.468 1.00 68.50 81 LYS A CA 1
ATOM 640 C C . LYS A 1 81 ? -24.470 -11.845 24.008 1.00 68.50 81 LYS A C 1
ATOM 642 O O . LYS A 1 81 ? -24.873 -12.977 23.734 1.00 68.50 81 LYS A O 1
ATOM 647 N N . SER A 1 82 ? -24.299 -10.930 23.049 1.00 71.31 82 SER A N 1
ATOM 648 C CA . SER A 1 82 ? -24.675 -11.161 21.644 1.00 71.31 82 SER A CA 1
ATOM 649 C C . SER A 1 82 ? -23.665 -12.032 20.886 1.00 71.31 82 SER A C 1
ATOM 651 O O . SER A 1 82 ? -22.478 -11.711 20.795 1.00 71.31 82 SER A O 1
ATOM 653 N N . LYS A 1 83 ? -24.155 -13.111 20.258 1.00 67.06 83 LYS A N 1
ATOM 654 C CA . LYS A 1 83 ? -23.355 -14.006 19.397 1.00 67.06 83 LYS A CA 1
ATOM 655 C C . LYS A 1 83 ? -22.922 -13.349 18.079 1.00 67.06 83 LYS A C 1
ATOM 657 O O . LYS A 1 83 ? -21.872 -13.697 17.545 1.00 67.06 83 LYS A O 1
ATOM 662 N N . GLN A 1 84 ? -23.706 -12.400 17.557 1.00 67.69 84 GLN A N 1
ATOM 663 C CA . GLN A 1 84 ? -23.370 -11.679 16.322 1.00 67.69 84 GLN A CA 1
ATOM 664 C C . GLN A 1 84 ? -22.205 -10.701 16.535 1.00 67.69 84 GLN A C 1
ATOM 666 O O . GLN A 1 84 ? -21.322 -10.625 15.680 1.00 67.69 84 GLN A O 1
ATOM 671 N N . LEU A 1 85 ? -22.145 -10.034 17.696 1.00 71.88 85 LEU A N 1
ATOM 672 C CA . LEU A 1 85 ? -21.037 -9.134 18.050 1.00 71.88 85 LEU A CA 1
ATOM 673 C C . LEU A 1 85 ? -19.709 -9.892 18.181 1.00 71.88 85 LEU A C 1
ATOM 675 O O . LEU A 1 85 ? -18.691 -9.438 17.668 1.00 71.88 85 LEU A O 1
ATOM 679 N N . GLU A 1 86 ? -19.726 -11.091 18.770 1.00 73.56 86 GLU A N 1
ATOM 680 C CA . GLU A 1 86 ? -18.530 -11.942 18.853 1.00 73.56 86 GLU A CA 1
ATOM 681 C C . GLU A 1 86 ? -18.019 -12.376 17.470 1.00 73.56 86 GLU A C 1
ATOM 683 O O . GLU A 1 86 ? -16.812 -12.405 17.231 1.00 73.56 86 GLU A O 1
ATOM 688 N N . SER A 1 87 ? -18.924 -12.710 16.542 1.00 72.56 87 SER A N 1
ATOM 689 C CA . SER A 1 87 ? -18.537 -13.073 15.173 1.00 72.56 87 SER A CA 1
ATOM 690 C C . SER A 1 87 ? -17.901 -11.894 14.434 1.00 72.56 87 SER A C 1
ATOM 692 O O . SER A 1 87 ? -16.886 -12.074 13.759 1.00 72.56 87 SER A O 1
ATOM 694 N N . LEU A 1 88 ? -18.462 -10.690 14.590 1.00 74.00 88 LEU A N 1
ATOM 695 C CA . LEU A 1 88 ? -17.921 -9.476 13.982 1.00 74.00 88 LEU A CA 1
ATOM 696 C C . LEU A 1 88 ? -16.547 -9.115 14.563 1.00 74.00 88 LEU A C 1
ATOM 698 O O . LEU A 1 88 ? -15.619 -8.861 13.797 1.00 74.00 88 LEU A O 1
ATOM 702 N N . ARG A 1 89 ? -16.387 -9.193 15.892 1.00 77.19 89 ARG A N 1
ATOM 703 C CA . ARG A 1 89 ? -15.104 -8.997 16.583 1.00 77.19 89 ARG A CA 1
ATOM 704 C C . ARG A 1 89 ? -14.015 -9.903 16.010 1.00 77.19 89 ARG A C 1
ATOM 706 O O . ARG A 1 89 ? -12.974 -9.414 15.585 1.00 77.19 89 ARG A O 1
ATOM 713 N N . LYS A 1 90 ? -14.281 -11.214 15.924 1.00 76.19 90 LYS A N 1
ATOM 714 C CA . LYS A 1 90 ? -13.326 -12.195 15.378 1.00 76.19 90 LYS A CA 1
ATOM 715 C C . LYS A 1 90 ? -12.916 -11.881 13.938 1.00 76.19 90 LYS A C 1
ATOM 717 O O . LYS A 1 90 ? -11.734 -11.969 13.624 1.00 76.19 90 LYS A O 1
ATOM 722 N N . LYS A 1 91 ? -13.866 -11.497 13.076 1.00 73.25 91 LYS A N 1
ATOM 723 C CA . LYS A 1 91 ? -13.573 -11.142 11.675 1.00 73.25 91 LYS A CA 1
ATOM 724 C C . LYS A 1 91 ? -12.657 -9.922 11.572 1.00 73.25 91 LYS A C 1
ATOM 726 O O . LYS A 1 91 ? -11.703 -9.955 10.805 1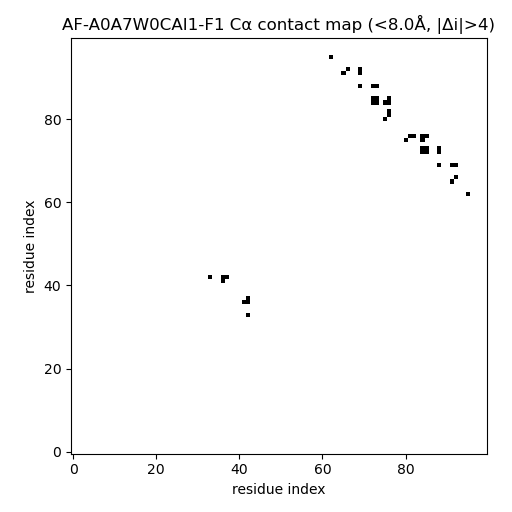.00 73.25 91 LYS A O 1
ATOM 731 N N . LEU A 1 92 ? -12.921 -8.874 12.352 1.00 76.31 92 LEU A N 1
ATOM 732 C CA . LEU A 1 92 ? -12.105 -7.657 12.335 1.00 76.31 92 LEU A CA 1
ATOM 733 C C . LEU A 1 92 ? -10.705 -7.890 12.921 1.00 76.31 92 LEU A C 1
ATOM 735 O O . LEU A 1 92 ? -9.729 -7.384 12.375 1.00 76.31 92 LEU A O 1
ATOM 739 N N . THR A 1 93 ? -10.584 -8.695 13.982 1.00 76.25 93 THR A N 1
ATOM 740 C CA . THR A 1 93 ? -9.275 -9.083 14.533 1.00 76.25 93 THR A CA 1
ATOM 741 C C . THR A 1 93 ? -8.447 -9.880 13.525 1.00 76.25 93 THR A C 1
ATOM 743 O O . THR A 1 93 ? -7.257 -9.619 13.394 1.00 76.25 93 THR A O 1
ATOM 746 N N . GLN A 1 94 ? -9.065 -10.813 12.792 1.00 74.50 94 GLN A N 1
ATOM 747 C CA . GLN A 1 94 ? -8.370 -11.602 11.771 1.00 74.50 94 GLN A CA 1
ATOM 748 C C . GLN A 1 94 ? -7.827 -10.714 10.645 1.00 74.50 94 GLN A C 1
ATOM 750 O O . GLN A 1 94 ? -6.648 -10.784 10.325 1.00 74.50 94 GLN A O 1
ATOM 755 N N . VAL A 1 95 ? -8.664 -9.820 10.107 1.00 76.81 95 VAL A N 1
ATOM 756 C CA . VAL A 1 95 ? -8.250 -8.885 9.047 1.00 76.81 95 VAL A CA 1
ATOM 757 C C . VAL A 1 95 ? -7.098 -7.988 9.507 1.00 76.81 95 VAL A C 1
ATOM 759 O O . VAL A 1 95 ? -6.227 -7.673 8.709 1.00 76.81 95 VAL A O 1
ATOM 762 N N . LEU A 1 96 ? -7.055 -7.596 10.784 1.00 71.69 96 LEU A N 1
ATOM 763 C CA . LEU A 1 96 ? -5.932 -6.828 11.325 1.00 71.69 96 LEU A CA 1
ATOM 764 C C . LEU A 1 96 ? -4.632 -7.633 11.431 1.00 71.69 96 LEU A C 1
ATOM 766 O O . LEU A 1 96 ? -3.573 -7.052 11.216 1.00 71.69 96 LEU A O 1
ATOM 770 N N . ALA A 1 97 ? -4.708 -8.918 11.782 1.00 71.94 97 ALA A N 1
ATOM 771 C CA . ALA A 1 97 ? -3.540 -9.787 11.921 1.00 71.94 97 ALA A CA 1
ATOM 772 C C . ALA A 1 97 ? -2.935 -10.184 10.564 1.00 71.94 97 ALA A C 1
ATOM 774 O O . ALA A 1 97 ? -1.725 -10.333 10.467 1.00 71.94 97 ALA A O 1
ATOM 775 N N . ASP A 1 98 ? -3.758 -10.303 9.519 1.00 59.94 98 ASP A N 1
ATOM 776 C CA . ASP A 1 98 ? -3.307 -10.631 8.157 1.00 59.94 98 ASP A CA 1
ATOM 777 C C . ASP A 1 98 ? -2.667 -9.428 7.420 1.00 59.94 98 ASP A C 1
ATOM 779 O O . ASP A 1 98 ? -2.163 -9.578 6.308 1.00 59.94 98 ASP A O 1
ATOM 783 N N . MET A 1 99 ? -2.715 -8.224 8.007 1.00 51.62 99 MET A N 1
ATOM 784 C CA . MET A 1 99 ? -2.113 -6.993 7.466 1.00 51.62 99 MET A CA 1
ATOM 785 C C . MET A 1 99 ? -0.734 -6.653 8.072 1.00 51.62 99 MET A C 1
ATOM 787 O O . MET A 1 99 ? -0.168 -5.622 7.698 1.00 51.62 99 MET A O 1
ATOM 791 N N . ASP A 1 100 ? -0.227 -7.459 9.011 1.00 42.22 100 ASP A N 1
ATOM 792 C CA . ASP A 1 100 ? 1.130 -7.363 9.585 1.00 42.22 100 ASP A CA 1
ATOM 793 C C . ASP A 1 100 ? 2.104 -8.323 8.873 1.00 42.22 100 ASP A C 1
ATOM 795 O O . ASP A 1 100 ? 3.288 -7.936 8.718 1.00 42.22 100 ASP A O 1
#

Solvent-accessible surface area (backbone atoms only — not comparable to full-atom values): 5616 Å² total; per-residue (Å²): 124,67,66,64,56,54,52,52,51,48,54,51,50,50,52,51,50,52,50,50,52,52,50,54,49,49,52,51,52,51,49,54,51,54,63,63,29,76,83,41,98,72,44,67,62,56,57,49,55,57,52,66,62,33,64,62,58,53,48,48,54,49,55,46,54,53,50,53,50,40,50,53,38,52,56,48,25,75,76,65,72,42,70,67,43,54,53,50,38,53,54,54,53,49,58,58,61,77,74,112

pLDDT: mean 72.92, std 13.2, range [42.22, 95.38]

Foldseek 3Di:
DVVVVVVVVVVVVVVVVVVVVVVVVVVVVLVVCVVVCVPDPPCVVVVVVVCVCVPVVVVVVVLVVLVVLLVVLVVVCVVPVDPVSVVVSVVSVVVSVVVD

Secondary structure (DSSP, 8-state):
-HHHHHHHHHHHHHHHHHHHHHHHHHHHHHHHHHHHHTTSTTTHHHHHHHHHTTHHHHHHHHHHHHHHHHHHHHHHHHHH--HHHHHHHHHHHHHHHTT-

Organism: NCBI:txid332175

Sequence (100 aa):
MKANRNELINAVGESVQELQCCIDRHRRLVAAVLEQGADKPGVGHFSRLLEVHSSREREKKLKTAIRDAIEDLEQSRKSFKSKQLESLRKKLTQVLADMD